Protein AF-A0AAW4PPC7-F1 (afdb_monomer_lite)

Foldseek 3Di:
DDPPPPPPPDPDDPLLVVLVVLLVQLVVLLVQLVVLLVVLVVCVVVVVDDPPVNCPPCRRVVSNVSSVVSNCRSVVSVVVD

Secondary structure (DSSP, 8-state):
-------------HHHHHHHHHHHHHHHHHHHHHHHHHHHHHHHHTT--SS--TT-HHHHHHHHHHHHHHHHHHHHHHHT-

Organism: NCBI:txid2487747

Sequence (81 aa):
MSNANTPVERDWTLRDVGAGLSVLLGLALSGYGGYTHLTVAARVSAGQCDGCAPWHPLFVVAPIVVGVGLVLLGGYVLSRR

Structure (mmCIF, N/CA/C/O backbone):
data_AF-A0AAW4PPC7-F1
#
_entry.id   AF-A0AAW4PPC7-F1
#
loop_
_atom_site.group_PDB
_atom_site.id
_atom_site.type_symbol
_atom_site.label_atom_id
_atom_site.label_alt_id
_atom_site.label_comp_id
_atom_site.label_asym_id
_atom_site.label_entity_id
_atom_site.label_seq_id
_atom_site.pdbx_PDB_ins_code
_atom_site.Cartn_x
_atom_site.Cartn_y
_atom_site.Cartn_z
_atom_site.occupancy
_atom_site.B_iso_or_equiv
_atom_site.auth_seq_id
_atom_site.auth_comp_id
_atom_site.auth_asym_id
_atom_site.auth_atom_id
_atom_site.pdbx_PDB_model_num
ATOM 1 N N . MET A 1 1 ? 49.072 -4.801 -7.650 1.00 41.94 1 MET A N 1
ATOM 2 C CA . MET A 1 1 ? 47.731 -5.363 -7.919 1.00 41.94 1 MET A CA 1
ATOM 3 C C . MET A 1 1 ? 46.701 -4.422 -7.300 1.00 41.94 1 MET A C 1
ATOM 5 O O . MET A 1 1 ? 46.456 -4.527 -6.109 1.00 41.94 1 MET A O 1
ATOM 9 N N . SER A 1 2 ? 46.185 -3.448 -8.058 1.00 50.12 2 SER A N 1
ATOM 10 C CA . SER A 1 2 ? 45.113 -2.549 -7.591 1.00 50.12 2 SER A CA 1
ATOM 11 C C . SER A 1 2 ? 43.785 -3.023 -8.166 1.00 50.12 2 SER A C 1
ATOM 13 O O . SER A 1 2 ? 43.575 -2.922 -9.372 1.00 50.12 2 SER A O 1
ATOM 15 N N . ASN A 1 3 ? 42.904 -3.537 -7.307 1.00 53.31 3 ASN A N 1
ATOM 16 C CA . ASN A 1 3 ? 41.496 -3.747 -7.633 1.00 53.31 3 ASN A CA 1
ATOM 17 C C . ASN A 1 3 ? 40.827 -2.374 -7.730 1.00 53.31 3 ASN A C 1
ATOM 19 O O . ASN A 1 3 ? 40.448 -1.779 -6.721 1.00 53.31 3 ASN A O 1
ATOM 23 N N . ALA A 1 4 ? 40.737 -1.845 -8.947 1.00 56.03 4 ALA A N 1
ATOM 24 C CA . ALA A 1 4 ? 39.925 -0.679 -9.236 1.00 56.03 4 ALA A CA 1
ATOM 25 C C . ALA A 1 4 ? 38.448 -1.077 -9.089 1.00 56.03 4 ALA A C 1
ATOM 27 O O . ALA A 1 4 ? 37.834 -1.580 -10.028 1.00 56.03 4 ALA A O 1
ATOM 28 N N . ASN A 1 5 ? 37.887 -0.851 -7.898 1.00 62.09 5 ASN A N 1
ATOM 29 C CA . ASN A 1 5 ? 36.445 -0.750 -7.689 1.00 62.09 5 ASN A CA 1
ATOM 30 C C . ASN A 1 5 ? 35.966 0.502 -8.428 1.00 62.09 5 ASN A C 1
ATOM 32 O O . ASN A 1 5 ? 35.775 1.560 -7.830 1.00 62.09 5 ASN A O 1
ATOM 36 N N . THR A 1 6 ? 35.858 0.411 -9.749 1.00 59.09 6 THR A N 1
ATOM 37 C CA . THR A 1 6 ? 35.162 1.427 -10.525 1.00 59.09 6 THR A CA 1
ATOM 38 C C . THR A 1 6 ? 33.700 1.373 -10.083 1.00 59.09 6 THR A C 1
ATOM 40 O O . THR A 1 6 ? 33.095 0.297 -10.125 1.00 59.09 6 THR A O 1
ATOM 43 N N . PRO A 1 7 ? 33.130 2.473 -9.557 1.00 60.69 7 PRO A N 1
ATOM 44 C CA . PRO A 1 7 ? 31.702 2.512 -9.314 1.00 60.69 7 PRO A CA 1
ATOM 45 C C . PRO A 1 7 ? 31.047 2.279 -10.670 1.00 60.69 7 PRO A C 1
ATOM 47 O O . PRO A 1 7 ? 31.298 3.025 -11.612 1.00 60.69 7 PRO A O 1
ATOM 50 N N . VAL A 1 8 ? 30.283 1.193 -10.791 1.00 61.94 8 VAL A N 1
ATOM 51 C CA . VAL A 1 8 ? 29.470 0.938 -11.979 1.00 61.94 8 VAL A CA 1
ATOM 52 C C . VAL A 1 8 ? 28.571 2.158 -12.127 1.00 61.94 8 VAL A C 1
ATOM 54 O O . VAL A 1 8 ? 27.682 2.372 -11.301 1.00 61.94 8 VAL A O 1
ATOM 57 N N . GLU A 1 9 ? 28.871 2.998 -13.115 1.00 62.72 9 GLU A N 1
ATOM 58 C CA . GLU A 1 9 ? 28.112 4.198 -13.439 1.00 62.72 9 GLU A CA 1
ATOM 59 C C . GLU A 1 9 ? 26.743 3.714 -13.922 1.00 62.72 9 GLU A C 1
ATOM 61 O O . GLU A 1 9 ? 26.555 3.276 -15.054 1.00 62.72 9 GLU A O 1
ATOM 66 N N . ARG A 1 10 ? 25.811 3.590 -12.974 1.00 68.00 10 ARG A N 1
ATOM 67 C CA . ARG A 1 10 ? 24.487 3.045 -13.235 1.00 68.00 10 ARG A CA 1
ATOM 68 C C . ARG A 1 10 ? 23.684 4.150 -13.892 1.00 68.00 10 ARG A C 1
ATOM 70 O O . ARG A 1 10 ? 23.204 5.046 -13.202 1.00 68.00 10 ARG A O 1
ATOM 77 N N . ASP A 1 11 ? 23.523 4.064 -15.206 1.00 80.00 11 ASP A N 1
ATOM 78 C CA . ASP A 1 11 ? 22.652 4.969 -15.948 1.00 80.00 11 ASP A CA 1
ATOM 79 C C . ASP A 1 11 ? 21.213 4.821 -15.440 1.00 80.00 11 ASP A C 1
ATOM 81 O O . ASP A 1 11 ? 20.506 3.840 -15.709 1.00 80.00 11 ASP A O 1
ATOM 85 N N . TRP A 1 12 ? 20.764 5.786 -14.645 1.00 79.12 12 TRP A N 1
ATOM 86 C CA . TRP A 1 12 ? 19.390 5.860 -14.168 1.00 79.12 12 TRP A CA 1
ATOM 87 C C . TRP A 1 12 ? 18.517 6.413 -15.287 1.00 79.12 12 TRP A C 1
ATOM 89 O O . TRP A 1 12 ? 18.613 7.581 -15.655 1.00 79.12 12 TRP A O 1
ATOM 99 N N . THR A 1 13 ? 17.644 5.577 -15.846 1.00 86.94 13 THR A N 1
ATOM 100 C CA . THR A 1 13 ? 16.652 6.056 -16.809 1.00 86.94 13 THR A CA 1
ATOM 101 C C . THR A 1 13 ? 15.484 6.671 -16.055 1.00 86.94 13 THR A C 1
ATOM 103 O O . THR A 1 13 ? 15.168 6.286 -14.929 1.00 86.94 13 THR A O 1
ATOM 106 N N . LEU A 1 14 ? 14.771 7.588 -16.710 1.00 87.62 14 LEU A N 1
ATOM 107 C CA . LEU A 1 14 ? 13.544 8.180 -16.169 1.00 87.62 14 LEU A CA 1
ATOM 108 C C . LEU A 1 14 ? 12.535 7.106 -15.706 1.00 87.62 14 LEU A C 1
ATOM 110 O O . LEU A 1 14 ? 11.811 7.292 -14.731 1.00 87.62 14 LEU A O 1
ATOM 114 N N . ARG A 1 15 ? 12.529 5.954 -16.394 1.00 88.12 15 ARG A N 1
ATOM 115 C CA . ARG A 1 15 ? 11.683 4.795 -16.085 1.00 88.12 15 ARG A CA 1
ATOM 116 C C . ARG A 1 15 ? 11.997 4.179 -14.720 1.00 88.12 15 ARG A C 1
ATOM 118 O O . ARG A 1 15 ? 11.075 3.745 -14.041 1.00 88.12 15 ARG A O 1
ATOM 125 N N . ASP A 1 16 ? 13.257 4.185 -14.303 1.00 87.19 16 ASP A N 1
ATOM 126 C CA . ASP A 1 16 ? 13.682 3.642 -13.011 1.00 87.19 16 ASP A CA 1
ATOM 127 C C . ASP A 1 16 ? 13.326 4.538 -11.856 1.00 87.19 16 ASP A C 1
ATOM 129 O O . ASP A 1 16 ? 12.868 4.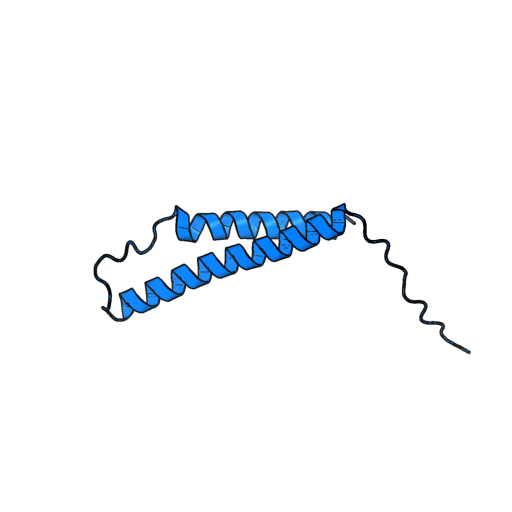062 -10.822 1.00 87.19 16 ASP A O 1
ATOM 133 N N . VAL A 1 17 ? 13.516 5.840 -12.051 1.00 91.06 17 VAL A N 1
ATOM 134 C CA . VAL A 1 17 ? 13.094 6.837 -11.075 1.00 91.06 17 VAL A CA 1
ATOM 135 C C . VAL A 1 17 ? 11.582 6.736 -10.892 1.00 91.06 17 VAL A C 1
ATOM 137 O O . VAL A 1 17 ? 11.104 6.654 -9.763 1.00 91.06 17 VAL A O 1
ATOM 140 N N . GLY A 1 18 ? 10.830 6.631 -11.993 1.00 91.56 18 GLY A N 1
ATOM 141 C CA . GLY A 1 18 ? 9.386 6.405 -11.951 1.00 91.56 18 GLY A CA 1
ATOM 142 C C . GLY A 1 18 ? 9.001 5.105 -11.236 1.00 91.56 18 GLY A C 1
ATOM 143 O O . GLY A 1 18 ? 8.113 5.116 -10.383 1.00 91.56 18 GLY A O 1
ATOM 144 N N . ALA A 1 19 ? 9.682 3.994 -11.526 1.00 90.94 19 ALA A N 1
ATOM 145 C CA . ALA A 1 19 ? 9.424 2.709 -10.878 1.00 90.94 19 ALA A CA 1
ATOM 146 C C . ALA A 1 19 ? 9.746 2.746 -9.374 1.00 90.94 19 ALA A C 1
ATOM 148 O O . ALA A 1 19 ? 8.936 2.295 -8.566 1.00 90.94 19 ALA A O 1
ATOM 149 N N . GLY A 1 20 ? 10.872 3.350 -8.987 1.00 91.31 20 GLY A N 1
ATOM 150 C CA . GLY A 1 20 ? 11.263 3.531 -7.590 1.00 91.31 20 GLY A CA 1
ATOM 151 C C . GLY A 1 20 ? 10.270 4.398 -6.818 1.00 91.31 20 GLY A C 1
ATOM 152 O O . GLY A 1 20 ? 9.816 4.006 -5.743 1.00 91.31 20 GLY A O 1
ATOM 153 N N . LEU A 1 21 ? 9.850 5.528 -7.394 1.00 94.38 21 LEU A N 1
ATOM 154 C CA . LEU A 1 21 ? 8.809 6.382 -6.813 1.00 94.38 21 LEU A CA 1
ATOM 155 C C . LEU A 1 21 ? 7.479 5.641 -6.663 1.00 94.38 21 LEU A C 1
ATOM 157 O O . LEU A 1 21 ? 6.814 5.787 -5.640 1.00 94.38 21 LEU A O 1
ATOM 161 N N . SER A 1 22 ? 7.116 4.814 -7.644 1.00 94.12 22 SER A N 1
ATOM 162 C CA . SER A 1 22 ? 5.902 3.994 -7.586 1.00 94.12 22 SER A CA 1
ATOM 163 C C . SER A 1 22 ? 5.950 3.015 -6.412 1.00 94.12 22 SER A C 1
ATOM 165 O O . SER A 1 22 ? 4.988 2.930 -5.652 1.00 94.12 22 SER A O 1
ATOM 167 N N . VAL A 1 23 ? 7.082 2.333 -6.202 1.00 94.38 23 VAL A N 1
ATOM 168 C CA . VAL A 1 23 ? 7.269 1.437 -5.047 1.00 94.38 23 VAL A CA 1
ATOM 169 C C . VAL A 1 23 ? 7.167 2.204 -3.730 1.00 94.38 23 VAL A C 1
ATOM 171 O O . VAL A 1 23 ? 6.456 1.767 -2.826 1.00 94.38 23 VAL A O 1
ATOM 174 N N . LEU A 1 24 ? 7.830 3.358 -3.616 1.00 95.62 24 LEU A N 1
ATOM 175 C CA . LEU A 1 24 ? 7.800 4.173 -2.398 1.00 95.62 24 LEU A CA 1
ATOM 176 C C . LEU A 1 24 ? 6.384 4.666 -2.071 1.00 95.62 24 LEU A C 1
ATOM 178 O O . LEU A 1 24 ? 5.931 4.525 -0.934 1.00 95.62 24 LEU A O 1
ATOM 182 N N . LEU A 1 25 ? 5.663 5.185 -3.068 1.00 95.19 25 LEU A N 1
ATOM 183 C CA . LEU A 1 25 ? 4.261 5.586 -2.925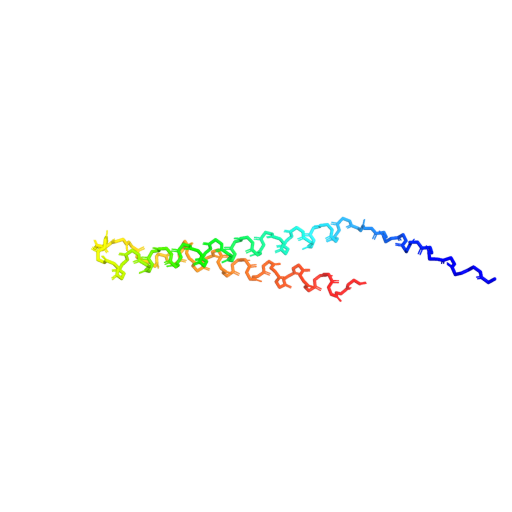 1.00 95.19 25 LEU A CA 1
ATOM 184 C C . LEU A 1 25 ? 3.378 4.398 -2.543 1.00 95.19 25 LEU A C 1
ATOM 186 O O . LEU A 1 25 ? 2.512 4.523 -1.677 1.00 95.19 25 LEU A O 1
ATOM 190 N N . GLY A 1 26 ? 3.616 3.239 -3.152 1.00 92.75 26 GLY A N 1
ATOM 191 C CA . GLY A 1 26 ? 2.858 2.033 -2.868 1.00 92.75 26 GLY A CA 1
ATOM 192 C C . GLY A 1 26 ? 3.036 1.531 -1.432 1.00 92.75 26 GLY A C 1
ATOM 193 O O . GLY A 1 26 ? 2.057 1.182 -0.765 1.00 92.75 26 GLY A O 1
ATOM 194 N N . LEU A 1 27 ? 4.270 1.563 -0.923 1.00 94.25 27 LEU A N 1
ATOM 195 C CA . LEU A 1 27 ? 4.580 1.243 0.472 1.00 94.25 27 LEU A CA 1
ATOM 196 C C . LEU A 1 27 ? 3.931 2.240 1.434 1.00 94.25 27 LEU A C 1
ATOM 198 O O . LEU A 1 27 ? 3.330 1.822 2.423 1.00 94.25 27 LEU A O 1
ATOM 202 N N . ALA A 1 28 ? 3.999 3.539 1.132 1.00 94.00 28 ALA A N 1
ATOM 203 C CA . ALA A 1 28 ? 3.387 4.577 1.957 1.00 94.00 28 ALA A CA 1
ATOM 204 C C . ALA A 1 28 ? 1.859 4.418 2.044 1.00 94.00 28 ALA A C 1
ATOM 206 O O . ALA A 1 28 ? 1.299 4.471 3.138 1.00 94.00 28 ALA A O 1
ATOM 207 N N . LEU A 1 29 ? 1.187 4.163 0.916 1.00 91.38 29 LEU A N 1
ATOM 208 C CA . LEU A 1 29 ? -0.262 3.940 0.868 1.00 91.38 29 LEU A CA 1
ATOM 209 C C . LEU A 1 29 ? -0.678 2.668 1.617 1.00 91.38 29 LEU A C 1
ATOM 211 O O . LEU A 1 29 ? -1.618 2.699 2.412 1.00 91.38 29 LEU A O 1
ATOM 215 N N . SER A 1 30 ? 0.056 1.570 1.419 1.00 91.00 30 SER A N 1
ATOM 216 C CA . SER A 1 30 ? -0.199 0.311 2.129 1.00 91.00 30 SER A CA 1
ATOM 217 C C . SER A 1 30 ? -0.003 0.473 3.637 1.00 91.00 30 SER A C 1
ATOM 219 O O . SER A 1 30 ? -0.839 0.033 4.427 1.00 91.00 30 SER A O 1
ATOM 221 N N . GLY A 1 31 ? 1.071 1.159 4.039 1.00 91.25 31 GLY A N 1
ATOM 222 C CA . GLY A 1 31 ? 1.358 1.478 5.434 1.00 91.25 31 GLY A CA 1
ATOM 223 C C . GLY A 1 31 ? 0.293 2.376 6.058 1.00 91.25 31 GLY A C 1
ATOM 224 O O . GLY A 1 31 ? -0.155 2.101 7.167 1.00 91.25 31 GLY A O 1
ATOM 225 N N . TYR A 1 32 ? -0.170 3.400 5.336 1.00 90.44 32 TYR A N 1
ATOM 226 C CA . TYR A 1 32 ? -1.249 4.276 5.790 1.00 90.44 32 TYR A CA 1
ATOM 227 C C . TYR A 1 32 ? -2.551 3.503 6.022 1.00 90.44 32 TYR A C 1
ATOM 229 O O . TYR A 1 32 ? -3.133 3.616 7.098 1.00 90.44 32 TYR A O 1
ATOM 237 N N . GLY A 1 33 ? -2.979 2.677 5.061 1.00 87.69 33 GLY A N 1
ATOM 238 C CA . GLY A 1 33 ? -4.184 1.856 5.211 1.00 87.69 33 GLY A CA 1
ATOM 239 C C . GLY A 1 33 ? -4.080 0.838 6.354 1.00 87.69 33 GLY A C 1
ATOM 240 O O . GLY A 1 33 ? -5.041 0.630 7.093 1.00 87.69 33 GLY A O 1
ATOM 241 N N . GLY A 1 34 ? -2.900 0.244 6.560 1.00 88.31 34 GLY A N 1
ATOM 242 C CA . GLY A 1 34 ? -2.642 -0.624 7.713 1.00 88.31 34 GLY A CA 1
ATOM 243 C C . GLY A 1 34 ? -2.683 0.133 9.046 1.00 88.31 34 GLY A C 1
ATOM 244 O O . GLY A 1 34 ? -3.303 -0.323 10.006 1.00 88.31 34 GLY A O 1
ATOM 245 N N . TYR A 1 35 ? -2.075 1.318 9.107 1.00 89.25 35 TYR A N 1
ATOM 246 C CA . TYR A 1 35 ? -2.068 2.166 10.299 1.00 89.25 35 TYR A CA 1
ATOM 247 C C . TYR A 1 35 ? -3.475 2.638 10.688 1.00 89.25 35 TYR A C 1
ATOM 249 O O . TYR A 1 35 ? -3.855 2.556 11.860 1.00 89.25 35 TYR A O 1
ATOM 257 N N . THR A 1 36 ? -4.277 3.104 9.728 1.00 86.25 36 THR A N 1
ATOM 258 C CA . THR A 1 36 ? -5.664 3.522 9.992 1.00 86.25 36 THR A CA 1
ATOM 259 C C . THR A 1 36 ? -6.507 2.353 10.488 1.00 86.25 36 THR A C 1
ATOM 261 O O . THR A 1 36 ? -7.244 2.502 11.461 1.00 86.25 36 THR A O 1
ATOM 264 N N . HIS A 1 37 ? -6.336 1.167 9.902 1.00 84.81 37 HIS A N 1
ATOM 265 C CA . HIS A 1 37 ? -7.003 -0.039 10.377 1.00 84.81 37 HIS A CA 1
ATOM 266 C C . HIS A 1 37 ? -6.646 -0.365 11.839 1.00 84.81 37 HIS A C 1
ATOM 268 O O . HIS A 1 37 ? -7.542 -0.528 12.670 1.00 84.81 37 HIS A O 1
ATOM 274 N N . LEU A 1 38 ? -5.352 -0.397 12.176 1.00 87.56 38 LEU A N 1
ATOM 275 C CA . LEU A 1 38 ? -4.888 -0.732 13.527 1.00 87.56 38 LEU A CA 1
ATOM 276 C C . LEU A 1 38 ? -5.323 0.299 14.573 1.00 87.56 38 LEU A C 1
ATOM 278 O O . LEU A 1 38 ? -5.750 -0.068 15.666 1.00 87.56 38 LEU A O 1
ATOM 282 N N . THR A 1 39 ? -5.242 1.590 14.250 1.00 87.62 39 THR A N 1
ATOM 283 C CA . THR A 1 39 ? -5.635 2.665 15.176 1.00 87.62 39 THR A CA 1
ATOM 284 C C . THR A 1 39 ? -7.128 2.653 15.480 1.00 87.62 39 THR A C 1
ATOM 286 O O . THR A 1 39 ? -7.520 2.828 16.636 1.00 87.62 39 THR A O 1
ATOM 289 N N . VAL A 1 40 ? -7.968 2.409 14.475 1.00 82.12 40 VAL A N 1
ATOM 290 C CA . VAL A 1 40 ? -9.416 2.281 14.667 1.00 82.12 40 VAL A CA 1
ATOM 291 C C . VAL A 1 40 ? -9.744 1.011 15.449 1.00 82.12 40 VAL A C 1
ATOM 293 O O . VAL A 1 40 ? -10.494 1.084 16.421 1.00 82.12 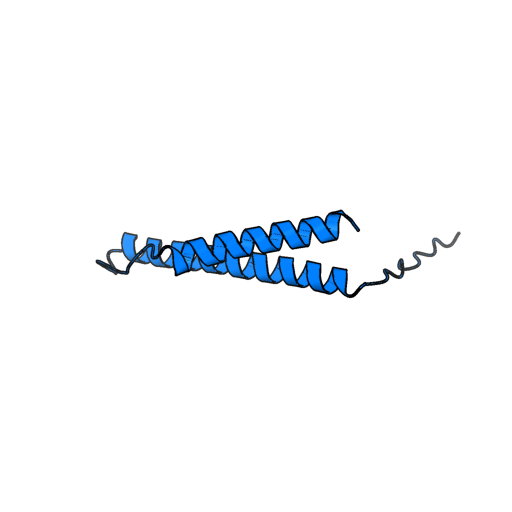40 VAL A O 1
ATOM 296 N N . ALA A 1 41 ? -9.129 -0.125 15.104 1.00 83.62 41 ALA A N 1
ATOM 297 C CA . ALA A 1 41 ? -9.312 -1.382 15.827 1.00 83.62 41 ALA A CA 1
ATOM 298 C C . ALA A 1 41 ? -8.942 -1.249 17.315 1.00 83.62 41 ALA A C 1
ATOM 300 O O . ALA A 1 41 ? -9.703 -1.683 18.181 1.00 83.62 41 ALA A O 1
ATOM 301 N N . ALA A 1 42 ? -7.831 -0.572 17.623 1.00 86.69 42 ALA A N 1
ATOM 302 C CA . ALA A 1 42 ? -7.412 -0.306 18.996 1.00 86.69 42 ALA A CA 1
ATOM 303 C C . ALA A 1 42 ? -8.455 0.526 19.766 1.00 86.69 42 ALA A C 1
ATOM 305 O O . ALA A 1 42 ? -8.828 0.163 20.881 1.00 86.69 42 ALA A O 1
ATOM 306 N N . ARG A 1 43 ? -8.993 1.595 19.163 1.00 85.06 43 ARG A N 1
ATOM 307 C CA . ARG A 1 43 ? -10.030 2.437 19.795 1.00 85.06 43 ARG A CA 1
ATOM 308 C C . ARG A 1 43 ? -11.335 1.685 20.040 1.00 85.06 43 ARG A C 1
ATOM 310 O O . ARG A 1 43 ? -11.939 1.867 21.095 1.00 85.06 43 ARG A O 1
ATOM 317 N N . VAL A 1 44 ? -11.739 0.829 19.100 1.00 84.38 44 VAL A N 1
ATOM 318 C CA . VAL A 1 44 ? -12.920 -0.035 19.246 1.00 84.38 44 VAL A CA 1
ATOM 319 C C . VAL A 1 44 ? -12.707 -1.036 20.383 1.00 84.38 44 VAL A C 1
ATOM 321 O O . VAL A 1 44 ? -13.552 -1.139 21.265 1.00 84.38 44 VAL A O 1
ATOM 324 N N . SER A 1 45 ? -11.552 -1.712 20.433 1.00 83.38 45 SER A N 1
ATOM 325 C CA . SER A 1 45 ? -11.247 -2.668 21.512 1.00 83.38 45 SER A CA 1
ATOM 326 C C . SER A 1 45 ? -11.170 -2.027 22.900 1.00 83.38 45 SER A C 1
ATOM 328 O O . SER A 1 45 ? -11.465 -2.677 23.898 1.00 83.38 45 SER A O 1
ATOM 330 N N . ALA A 1 46 ? -10.813 -0.743 22.965 1.00 88.00 46 ALA A N 1
ATOM 331 C CA . ALA A 1 46 ? -10.755 0.026 24.200 1.00 88.00 46 ALA A CA 1
ATOM 332 C C . ALA A 1 46 ? -12.119 0.618 24.614 1.00 88.00 46 ALA A C 1
ATOM 334 O O . ALA A 1 46 ? -12.173 1.384 25.575 1.00 88.00 46 ALA A O 1
ATOM 335 N N . GLY A 1 47 ? -13.203 0.327 23.880 1.00 83.50 47 GLY A N 1
ATOM 336 C CA . GLY A 1 47 ? -14.538 0.883 24.139 1.00 83.50 47 GLY A CA 1
ATOM 337 C C . GLY A 1 47 ? -14.618 2.402 23.961 1.00 83.50 47 GLY A C 1
ATOM 338 O O . GLY A 1 47 ? -15.552 3.036 24.437 1.00 83.50 47 GLY A O 1
ATOM 339 N N . GLN A 1 48 ? -13.630 3.010 23.296 1.00 82.44 48 GLN A N 1
ATOM 340 C CA . GLN A 1 48 ? -13.534 4.463 23.129 1.00 82.44 48 GLN A CA 1
ATOM 341 C C . GLN A 1 48 ? -14.305 4.975 21.911 1.00 82.44 48 GLN A C 1
ATOM 343 O O . GLN A 1 48 ? -14.274 6.172 21.621 1.00 82.44 48 GLN A O 1
ATOM 348 N N . CYS A 1 49 ? -14.960 4.084 21.164 1.00 71.75 49 CYS A N 1
ATOM 349 C CA . CYS A 1 49 ? -15.806 4.483 20.057 1.00 71.75 49 CYS A CA 1
ATOM 350 C C . CYS A 1 49 ? -16.866 3.432 19.713 1.00 71.75 49 CYS A C 1
ATOM 352 O O . CYS A 1 49 ? -16.553 2.420 19.084 1.00 71.75 49 CYS A O 1
ATOM 354 N N . ASP A 1 50 ? -18.122 3.722 20.052 1.00 61.97 50 ASP A N 1
ATOM 355 C CA . ASP A 1 50 ? -19.289 3.028 19.505 1.00 61.97 50 ASP A CA 1
ATOM 356 C C . ASP A 1 50 ? -19.676 3.688 18.179 1.00 61.97 50 ASP A C 1
ATOM 358 O O . ASP A 1 50 ? -20.233 4.784 18.142 1.00 61.97 50 ASP A O 1
ATOM 362 N N . GLY A 1 51 ? -19.336 3.042 17.064 1.00 64.69 51 GLY A N 1
ATOM 363 C CA . GLY A 1 51 ? -19.747 3.505 15.736 1.00 64.69 51 GLY A CA 1
ATOM 364 C C . GLY A 1 51 ? -18.759 4.413 15.001 1.00 64.69 51 GLY A C 1
ATOM 365 O O . GLY A 1 51 ? -19.135 5.003 13.989 1.00 64.69 51 GLY A O 1
ATOM 366 N N . CYS A 1 52 ? -17.485 4.485 15.413 1.00 66.69 52 CYS A N 1
ATOM 367 C CA . CYS A 1 52 ? -16.423 4.886 14.479 1.00 66.69 52 CYS A CA 1
ATOM 368 C C . CYS A 1 52 ? -16.562 3.960 13.284 1.00 66.69 52 CYS A C 1
ATOM 370 O O . CYS A 1 52 ? -16.337 2.777 13.484 1.00 66.69 52 CYS A O 1
ATOM 372 N N . ALA A 1 53 ? -16.989 4.454 12.116 1.00 64.12 53 ALA A N 1
ATOM 373 C CA . ALA A 1 53 ? -17.248 3.647 10.925 1.00 64.12 53 ALA A CA 1
ATOM 374 C C . ALA A 1 53 ? -16.000 2.800 10.625 1.00 64.12 53 ALA A C 1
ATOM 376 O O . ALA A 1 53 ? -15.064 3.310 10.002 1.00 64.12 53 ALA A O 1
ATOM 377 N N . PRO A 1 54 ? -15.900 1.547 11.113 1.00 56.69 54 PRO A N 1
ATOM 378 C CA . PRO A 1 54 ? -14.580 1.079 11.527 1.00 56.69 54 PRO A CA 1
ATOM 379 C C . PRO A 1 54 ? -13.769 0.534 10.348 1.00 56.69 54 PRO A C 1
ATOM 381 O O . PRO A 1 54 ? -12.632 0.096 10.486 1.00 56.69 54 PRO A O 1
ATOM 384 N N . TRP A 1 55 ? -14.387 0.571 9.169 1.00 60.91 55 TRP A N 1
ATOM 385 C CA . TRP A 1 55 ? -14.036 -0.240 8.023 1.00 60.91 55 TRP A CA 1
ATOM 386 C C . TRP A 1 55 ? -14.558 0.363 6.731 1.00 60.91 55 TRP A C 1
ATOM 388 O O . T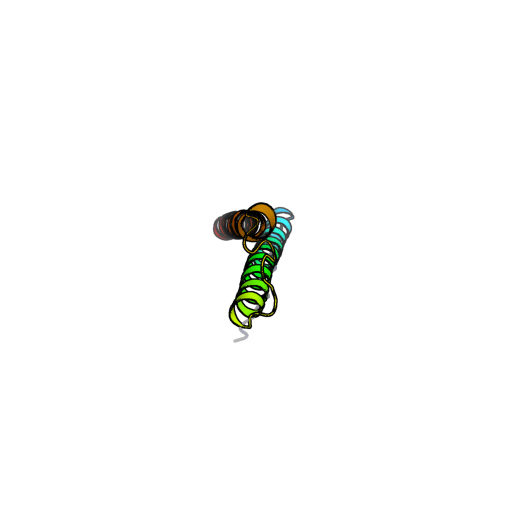RP A 1 55 ? -14.906 -0.405 5.838 1.00 60.91 55 TRP A O 1
ATOM 398 N N . HIS A 1 56 ? -14.724 1.689 6.609 1.00 66.19 56 HIS A N 1
ATOM 399 C CA . HIS A 1 56 ? -15.246 2.185 5.338 1.00 66.19 56 HIS A CA 1
ATOM 400 C C . HIS A 1 56 ? -14.254 1.766 4.238 1.00 66.19 56 HIS A C 1
ATOM 402 O O . HIS A 1 56 ? -13.108 2.228 4.266 1.00 66.19 56 HIS A O 1
ATOM 408 N N . PRO A 1 57 ? -14.628 0.844 3.324 1.00 66.69 57 PRO A N 1
ATOM 409 C CA . PRO A 1 57 ? -13.641 0.077 2.559 1.00 66.69 57 PRO A CA 1
ATOM 410 C C . PRO A 1 57 ? -12.756 0.985 1.709 1.00 66.69 57 PRO A C 1
ATOM 412 O O . PRO A 1 57 ? -11.589 0.703 1.468 1.00 66.69 57 PRO A O 1
ATOM 415 N N . LEU A 1 58 ? -13.297 2.139 1.333 1.00 75.88 58 LEU A N 1
ATOM 416 C CA . LEU A 1 58 ? -12.606 3.178 0.590 1.00 75.88 58 LEU A CA 1
ATOM 417 C C . LEU A 1 58 ? -11.385 3.768 1.317 1.00 75.88 58 LEU A C 1
ATOM 419 O O . LEU A 1 58 ? -10.435 4.140 0.644 1.00 75.88 58 LEU A O 1
ATOM 423 N N . PHE A 1 59 ? -11.355 3.837 2.651 1.00 77.31 59 PHE A N 1
ATOM 424 C CA . PHE A 1 59 ? -10.232 4.453 3.382 1.00 77.31 59 PHE A CA 1
ATOM 425 C C . PHE A 1 59 ? -9.169 3.459 3.853 1.00 77.31 59 PHE A C 1
ATOM 427 O O . PHE A 1 59 ? -8.049 3.865 4.147 1.00 77.31 59 PHE A O 1
ATOM 434 N N . VAL A 1 60 ? -9.505 2.170 3.928 1.00 81.69 60 VAL A N 1
ATOM 435 C CA . VAL A 1 60 ? -8.575 1.114 4.361 1.00 81.69 60 VAL A CA 1
ATOM 436 C C . VAL A 1 60 ? -8.174 0.249 3.175 1.00 81.69 60 VAL A C 1
ATOM 438 O O . VAL A 1 60 ? -6.997 0.131 2.851 1.00 81.69 60 VAL A O 1
ATOM 441 N N . VAL A 1 61 ? -9.156 -0.320 2.477 1.00 84.88 61 VAL A N 1
ATOM 442 C CA . VAL A 1 61 ? -8.913 -1.280 1.397 1.00 84.88 61 VAL A CA 1
ATOM 443 C C . VAL A 1 61 ? -8.377 -0.580 0.158 1.00 84.88 61 VAL A C 1
ATOM 445 O O . VAL A 1 61 ? -7.420 -1.072 -0.428 1.00 84.88 61 VAL A O 1
ATOM 448 N N . ALA A 1 62 ? -8.926 0.576 -0.229 1.00 88.75 62 ALA A N 1
ATOM 449 C CA . ALA A 1 62 ? -8.448 1.268 -1.427 1.00 88.75 62 ALA A CA 1
ATOM 450 C C . ALA A 1 62 ? -6.955 1.649 -1.353 1.00 88.75 62 ALA A C 1
ATOM 452 O O . ALA A 1 62 ? -6.229 1.267 -2.271 1.00 88.75 62 ALA A O 1
ATOM 453 N N . PRO A 1 63 ? -6.438 2.312 -0.295 1.00 86.12 63 PRO A N 1
ATOM 454 C CA . PRO A 1 63 ? -5.009 2.614 -0.226 1.00 86.12 63 PRO A CA 1
ATOM 455 C C . PRO A 1 63 ? -4.139 1.356 -0.109 1.00 86.12 63 PRO A C 1
ATOM 457 O O . PRO A 1 63 ? -3.053 1.342 -0.679 1.00 86.12 63 PRO A O 1
ATOM 460 N N . ILE A 1 64 ? -4.608 0.278 0.532 1.00 88.38 64 ILE A N 1
ATOM 461 C CA . ILE A 1 64 ? -3.869 -0.997 0.561 1.00 88.38 64 ILE A CA 1
ATOM 462 C C . ILE A 1 64 ? -3.791 -1.614 -0.835 1.00 88.38 64 ILE A C 1
ATOM 464 O O . ILE A 1 64 ? -2.705 -1.946 -1.295 1.00 88.38 64 ILE A O 1
ATOM 468 N N . VAL A 1 65 ? -4.917 -1.757 -1.533 1.00 92.8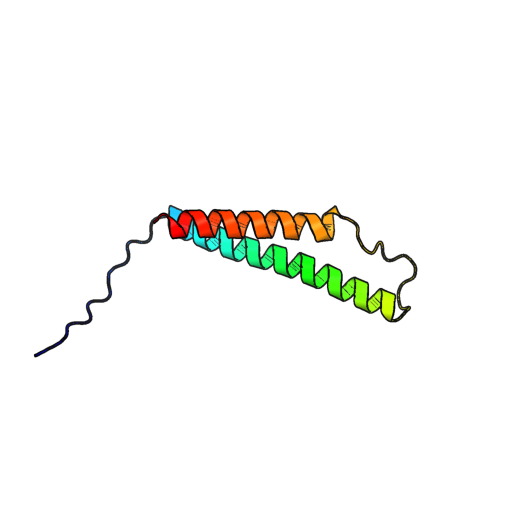8 65 VAL A N 1
ATOM 469 C CA . VAL A 1 65 ? -4.962 -2.399 -2.856 1.00 92.88 65 VAL A CA 1
ATOM 470 C C . VAL A 1 65 ? -4.191 -1.577 -3.885 1.00 92.88 65 VAL A C 1
ATOM 472 O O . VAL A 1 65 ? -3.383 -2.133 -4.629 1.00 92.88 65 VAL A O 1
ATOM 475 N N . VAL A 1 66 ? -4.385 -0.254 -3.901 1.00 93.31 66 VAL A N 1
ATOM 476 C CA . VAL A 1 66 ? -3.621 0.652 -4.771 1.00 93.31 66 VAL A CA 1
ATOM 477 C C . VAL A 1 66 ? -2.141 0.603 -4.407 1.00 93.31 66 VAL A C 1
ATOM 479 O O . VAL A 1 66 ? -1.295 0.509 -5.295 1.00 93.31 66 VAL A O 1
ATOM 482 N N . GLY A 1 67 ? -1.821 0.617 -3.114 1.00 92.06 67 GLY A N 1
ATOM 483 C CA . GLY A 1 67 ? -0.452 0.574 -2.632 1.00 92.06 67 GLY A CA 1
ATOM 484 C C . GLY A 1 67 ? 0.278 -0.701 -3.049 1.00 92.06 67 GLY A C 1
ATOM 485 O O . GLY A 1 67 ? 1.338 -0.631 -3.670 1.00 92.06 67 GLY A O 1
ATOM 486 N N . VAL A 1 68 ? -0.326 -1.863 -2.803 1.00 92.81 68 VAL A N 1
ATOM 487 C CA . VAL A 1 68 ? 0.185 -3.171 -3.234 1.00 92.81 68 VAL A CA 1
ATOM 488 C C . VAL A 1 68 ? 0.329 -3.220 -4.753 1.00 92.81 68 VAL A C 1
ATOM 490 O O . VAL A 1 68 ? 1.366 -3.656 -5.248 1.00 92.81 68 VAL A O 1
ATOM 493 N N . GLY A 1 69 ? -0.658 -2.721 -5.501 1.00 94.88 69 GLY A N 1
ATOM 494 C CA . GLY A 1 69 ? -0.586 -2.637 -6.959 1.00 94.88 69 GLY A CA 1
ATOM 495 C C . GLY A 1 69 ? 0.613 -1.819 -7.446 1.00 94.88 69 GLY A C 1
ATOM 496 O O . GLY A 1 69 ? 1.339 -2.267 -8.332 1.00 94.88 69 GLY A O 1
ATOM 497 N N . LEU A 1 70 ? 0.872 -0.661 -6.833 1.00 93.25 70 LEU A N 1
ATOM 498 C CA . LEU A 1 70 ? 2.020 0.190 -7.156 1.00 93.25 70 LEU A CA 1
ATOM 499 C C . LEU A 1 70 ? 3.361 -0.455 -6.788 1.00 93.25 70 LEU A C 1
ATOM 501 O O . LEU A 1 70 ? 4.307 -0.366 -7.572 1.00 93.25 70 LEU A O 1
ATOM 505 N N . VAL A 1 71 ? 3.445 -1.136 -5.640 1.00 93.88 71 VAL A N 1
ATOM 506 C CA . VAL A 1 71 ? 4.649 -1.886 -5.246 1.00 93.88 71 VAL A CA 1
ATOM 507 C C . VAL A 1 71 ? 4.928 -3.011 -6.234 1.00 93.88 71 VAL A C 1
ATOM 509 O O . VAL A 1 71 ? 6.057 -3.140 -6.703 1.00 93.88 71 VAL A O 1
ATOM 512 N N . LEU A 1 72 ? 3.911 -3.801 -6.583 1.00 94.88 72 LEU A N 1
ATOM 513 C CA . LEU A 1 72 ? 4.053 -4.900 -7.536 1.00 94.88 72 LEU A CA 1
ATOM 514 C C . LEU A 1 72 ? 4.433 -4.384 -8.924 1.00 94.88 72 LEU A C 1
ATOM 516 O O . LEU A 1 72 ? 5.345 -4.928 -9.538 1.00 94.88 72 LEU A O 1
ATOM 520 N N . LEU A 1 73 ? 3.787 -3.319 -9.402 1.00 92.94 73 LEU A N 1
ATOM 521 C CA . LEU A 1 73 ? 4.081 -2.730 -10.706 1.00 92.94 73 LEU A CA 1
ATOM 522 C C . LEU A 1 73 ? 5.493 -2.137 -10.754 1.00 92.94 73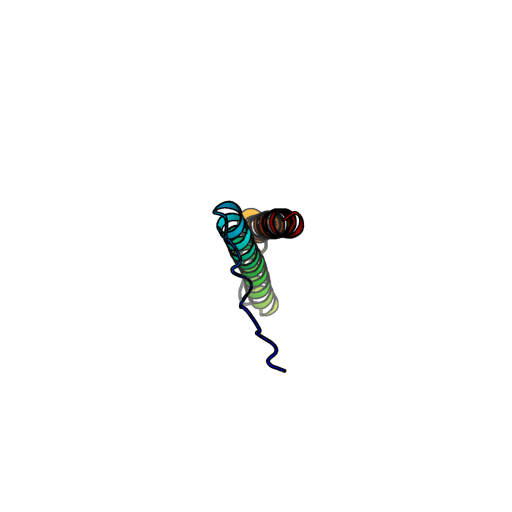 LEU A C 1
ATOM 524 O O . LEU A 1 73 ? 6.257 -2.445 -11.667 1.00 92.94 73 LEU A O 1
ATOM 528 N N . GLY A 1 74 ? 5.854 -1.310 -9.771 1.00 90.06 74 GLY A N 1
ATOM 529 C CA . GLY A 1 74 ? 7.177 -0.698 -9.701 1.00 90.06 74 GLY A CA 1
ATOM 530 C C . GLY A 1 74 ? 8.271 -1.753 -9.543 1.00 90.06 74 GLY A C 1
ATOM 531 O O . GLY A 1 74 ? 9.229 -1.764 -10.314 1.00 90.06 74 GLY A O 1
ATOM 532 N N . GLY A 1 75 ? 8.081 -2.706 -8.627 1.00 91.50 75 GLY A N 1
ATOM 533 C CA . GLY A 1 75 ? 8.989 -3.832 -8.415 1.00 91.50 75 GLY A CA 1
ATOM 534 C C . GLY A 1 75 ? 9.148 -4.699 -9.662 1.00 91.50 75 GLY A C 1
ATOM 535 O O . GLY A 1 75 ? 10.266 -5.059 -10.018 1.00 91.50 75 GLY A O 1
ATOM 536 N N . TYR A 1 76 ? 8.059 -4.966 -10.384 1.00 93.19 76 TYR A N 1
ATOM 537 C CA . TYR A 1 76 ? 8.102 -5.692 -11.650 1.00 93.19 76 TYR A CA 1
ATOM 538 C C . TYR A 1 76 ? 8.905 -4.943 -12.720 1.00 93.19 76 TYR A C 1
ATOM 540 O O . TYR A 1 76 ? 9.767 -5.542 -13.364 1.00 93.19 76 TYR A O 1
ATOM 548 N N . VAL A 1 77 ? 8.677 -3.635 -12.886 1.00 91.69 77 VAL A N 1
ATOM 549 C CA . VAL A 1 77 ? 9.424 -2.807 -13.848 1.00 91.69 77 VAL A CA 1
ATOM 550 C C . VAL A 1 77 ? 10.916 -2.772 -13.506 1.00 91.69 77 VAL A C 1
ATOM 552 O O . VAL A 1 77 ? 11.737 -2.925 -14.409 1.00 91.69 77 VAL A O 1
ATOM 555 N N . LEU A 1 78 ? 11.258 -2.630 -12.223 1.00 88.88 78 LEU A N 1
ATOM 556 C CA . LEU A 1 78 ? 12.634 -2.691 -11.722 1.00 88.88 78 LEU A CA 1
ATOM 557 C C . LEU A 1 78 ? 13.268 -4.077 -11.924 1.00 88.88 78 LEU A C 1
ATOM 559 O O . LEU A 1 78 ? 14.432 -4.156 -12.295 1.00 88.88 78 LEU A O 1
ATOM 563 N N . SER A 1 79 ? 12.512 -5.162 -11.726 1.00 90.31 79 SER A N 1
ATOM 564 C CA . SER A 1 79 ? 13.002 -6.543 -11.887 1.00 90.31 79 SER A CA 1
ATOM 565 C C . SER A 1 79 ? 13.294 -6.934 -13.338 1.00 90.31 79 SER A C 1
ATOM 567 O O . SER A 1 79 ? 14.046 -7.872 -13.585 1.00 90.31 79 SER A O 1
ATOM 569 N N . ARG A 1 80 ? 12.672 -6.238 -14.298 1.00 85.06 80 ARG A N 1
ATOM 570 C CA . ARG A 1 80 ? 12.841 -6.465 -15.741 1.00 85.06 80 ARG A CA 1
ATOM 571 C C . ARG A 1 80 ? 13.862 -5.528 -16.384 1.00 85.06 80 ARG A C 1
ATOM 573 O O . ARG A 1 80 ? 13.920 -5.462 -17.614 1.00 85.06 80 ARG A O 1
ATOM 580 N N . ARG A 1 81 ? 14.590 -4.764 -15.580 1.00 69.38 81 ARG A N 1
ATOM 581 C CA . ARG A 1 81 ? 15.674 -3.911 -16.048 1.00 69.38 81 ARG A CA 1
ATOM 582 C C . ARG A 1 81 ? 17.002 -4.645 -15.954 1.00 69.38 81 ARG A C 1
ATOM 584 O O . ARG A 1 81 ? 17.791 -4.479 -16.904 1.00 69.38 81 ARG A O 1
#

pLDDT: mean 82.01, std 13.02, range [41.94, 95.62]

Radius of gyration: 19.85 Å; chains: 1; bounding box: 68×15×41 Å